Protein AF-A0A9W7PCT0-F1 (afdb_monomer)

Solvent-accessible surface area (backbone atoms only — not comparable to full-atom values): 5351 Å² total; per-residue (Å²): 138,86,90,84,77,83,78,77,76,76,77,78,76,78,81,81,78,81,75,51,70,67,57,52,47,47,53,62,68,65,45,75,80,80,49,65,66,58,52,51,50,42,44,73,74,67,46,48,76,67,55,52,29,58,75,69,74,47,55,73,65,55,50,52,51,49,30,60,75,62,66,59,70,82,78,76,78,77,88,121

Structure (mmCIF, N/CA/C/O backbone):
data_AF-A0A9W7PCT0-F1
#
_entry.id   AF-A0A9W7PCT0-F1
#
loop_
_atom_site.group_PDB
_atom_site.id
_atom_site.type_symbol
_atom_site.label_atom_id
_atom_site.label_alt_id
_atom_site.label_comp_id
_atom_site.label_asym_id
_atom_site.label_entity_id
_atom_site.label_seq_id
_atom_site.pdbx_PDB_ins_code
_atom_site.Cartn_x
_atom_site.Cartn_y
_atom_site.Cartn_z
_atom_site.occupancy
_atom_site.B_iso_or_equiv
_atom_site.auth_seq_id
_atom_site.auth_comp_id
_atom_site.auth_asym_id
_atom_site.auth_atom_id
_atom_site.pdbx_PDB_model_num
ATOM 1 N N . MET A 1 1 ? -42.104 -48.151 3.844 1.00 42.75 1 MET A N 1
ATOM 2 C CA . MET A 1 1 ? -40.813 -47.757 4.452 1.00 42.75 1 MET A CA 1
ATOM 3 C C . MET A 1 1 ? -40.990 -46.416 5.148 1.00 42.75 1 MET A C 1
ATOM 5 O O . MET A 1 1 ? -41.513 -45.499 4.534 1.00 42.75 1 MET A O 1
ATOM 9 N N . ARG A 1 2 ? -40.638 -46.338 6.436 1.00 45.75 2 ARG A N 1
ATOM 10 C CA . ARG A 1 2 ? -40.687 -45.127 7.269 1.00 45.75 2 ARG A CA 1
ATOM 11 C C . ARG A 1 2 ? -39.290 -44.503 7.275 1.00 45.75 2 ARG A C 1
ATOM 13 O O . ARG A 1 2 ? -38.362 -45.168 7.721 1.00 45.75 2 ARG A O 1
ATOM 20 N N . PHE A 1 3 ? -39.144 -43.261 6.822 1.00 44.97 3 PHE A N 1
ATOM 21 C CA . PHE A 1 3 ? -37.916 -42.490 7.018 1.00 44.97 3 PHE A CA 1
ATOM 22 C C . PHE A 1 3 ? -38.152 -41.471 8.129 1.00 44.97 3 PHE A C 1
ATOM 24 O O . PHE A 1 3 ? -38.802 -40.451 7.933 1.00 44.97 3 PHE A O 1
ATOM 31 N N . ALA A 1 4 ? -37.646 -41.787 9.317 1.00 51.91 4 ALA A N 1
ATOM 32 C CA . ALA A 1 4 ? -37.449 -40.823 10.383 1.00 51.91 4 ALA A CA 1
ATOM 33 C C . ALA A 1 4 ? -35.968 -40.446 10.401 1.00 51.91 4 ALA A C 1
ATOM 35 O O . ALA A 1 4 ? -35.126 -41.339 10.486 1.00 51.91 4 ALA A O 1
ATOM 36 N N . LYS A 1 5 ? -35.658 -39.150 10.387 1.00 42.00 5 LYS A N 1
ATOM 37 C CA . LYS A 1 5 ? -34.882 -38.496 11.452 1.00 42.00 5 LYS A CA 1
ATOM 38 C C . LYS A 1 5 ? -34.649 -37.034 11.103 1.00 42.00 5 LYS A C 1
ATOM 40 O O . LYS A 1 5 ? -34.239 -36.699 9.997 1.00 42.00 5 LYS A O 1
ATOM 45 N N . GLY A 1 6 ? -34.962 -36.196 12.085 1.00 49.34 6 GLY A N 1
ATOM 46 C CA . GLY A 1 6 ? -34.854 -34.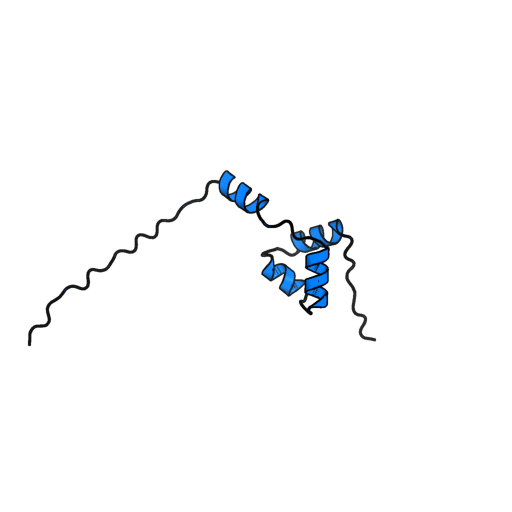753 12.028 1.00 49.34 6 GLY A CA 1
ATOM 47 C C . GLY A 1 6 ? -33.453 -34.305 11.649 1.00 49.34 6 GLY A C 1
ATOM 48 O O . GLY A 1 6 ? -32.466 -34.666 12.287 1.00 49.34 6 GLY A O 1
ATOM 49 N N . ILE A 1 7 ? -33.399 -33.470 10.622 1.00 50.38 7 ILE A N 1
ATOM 50 C CA . ILE A 1 7 ? -32.265 -32.595 10.394 1.00 50.38 7 ILE A CA 1
ATOM 51 C C . ILE A 1 7 ? -32.482 -31.446 11.373 1.00 50.38 7 ILE A C 1
ATOM 53 O O . ILE A 1 7 ? -33.298 -30.557 11.130 1.00 50.38 7 ILE A O 1
ATOM 57 N N . ASN A 1 8 ? -31.815 -31.526 12.526 1.00 50.09 8 ASN A N 1
ATOM 58 C CA . ASN A 1 8 ? -31.637 -30.381 13.407 1.00 50.09 8 ASN A CA 1
ATOM 59 C C . ASN A 1 8 ? -31.054 -29.255 12.550 1.00 50.09 8 ASN A C 1
ATOM 61 O O . ASN A 1 8 ? -29.897 -29.319 12.136 1.00 50.09 8 ASN A O 1
ATOM 65 N N . ARG A 1 9 ? -31.882 -28.256 12.229 1.00 52.44 9 ARG A N 1
ATOM 66 C CA . ARG A 1 9 ? -31.428 -26.975 11.694 1.00 52.44 9 ARG A CA 1
ATOM 67 C C . ARG A 1 9 ? -30.504 -26.394 12.753 1.00 52.44 9 ARG A C 1
ATOM 69 O O . ARG A 1 9 ? -30.978 -25.902 13.770 1.00 52.44 9 ARG A O 1
ATOM 76 N N . ILE A 1 10 ? -29.201 -26.511 12.536 1.00 55.72 10 ILE A N 1
ATOM 77 C CA . ILE A 1 10 ? -28.213 -25.749 13.289 1.00 55.72 10 ILE A CA 1
ATOM 78 C C . ILE A 1 10 ? -28.549 -24.288 12.986 1.00 55.72 10 ILE A C 1
ATOM 80 O O . ILE A 1 10 ? -28.337 -23.824 11.867 1.00 55.72 10 ILE A O 1
ATOM 84 N N . SER A 1 11 ? -29.178 -23.597 13.935 1.00 53.94 11 SER A N 1
ATOM 85 C CA . SER A 1 11 ? -29.312 -22.148 13.892 1.00 53.94 11 SER A CA 1
ATOM 86 C C . SER A 1 11 ? -27.899 -21.599 14.012 1.00 53.94 11 SER A C 1
ATOM 88 O O . SER A 1 11 ? -27.339 -21.540 15.104 1.00 53.94 11 SER A O 1
ATOM 90 N N . SER A 1 12 ? -27.277 -21.290 12.877 1.00 54.44 12 SER A N 1
ATOM 91 C CA . SER A 1 12 ? -26.033 -20.538 12.850 1.00 54.44 12 SER A CA 1
ATOM 92 C C . SER A 1 12 ? -26.361 -19.132 13.343 1.00 54.44 12 SER A C 1
ATOM 94 O O . SER A 1 12 ? -26.753 -18.270 12.557 1.00 54.44 12 SER A O 1
ATOM 96 N N . GLU A 1 13 ? -26.302 -18.931 14.657 1.00 50.91 13 GLU A N 1
ATOM 97 C CA . GLU A 1 13 ? -26.295 -17.603 15.249 1.00 50.91 13 GLU A CA 1
ATOM 98 C C . GLU A 1 13 ? -25.063 -16.886 14.701 1.00 50.91 13 GLU A C 1
ATOM 100 O O . GLU A 1 13 ? -23.920 -17.227 15.005 1.00 50.91 13 GLU A O 1
ATOM 105 N N . VAL A 1 14 ? -25.303 -15.946 13.789 1.00 56.78 14 VAL A N 1
ATOM 106 C CA . VAL A 1 14 ? -24.276 -15.039 13.293 1.00 56.78 14 VAL A CA 1
ATOM 107 C C . VAL A 1 14 ? -23.983 -14.088 14.443 1.00 56.78 14 VAL A C 1
ATOM 109 O O . VAL A 1 14 ? -24.776 -13.198 14.740 1.00 56.78 14 VAL A O 1
ATOM 112 N N . ILE A 1 15 ? -22.871 -14.317 15.135 1.00 55.22 15 ILE A N 1
ATOM 113 C CA . ILE A 1 15 ? -22.408 -13.405 16.175 1.00 55.22 15 ILE A CA 1
ATOM 114 C C . ILE A 1 15 ? -21.769 -12.212 15.458 1.00 55.22 15 ILE A C 1
ATOM 116 O O . ILE A 1 15 ? -20.619 -12.267 15.022 1.00 55.22 15 ILE A O 1
ATOM 120 N N . GLU A 1 16 ? -22.545 -11.143 15.275 1.00 53.72 16 GLU A N 1
ATOM 121 C CA . GLU A 1 16 ? -22.027 -9.856 14.813 1.00 53.72 16 GLU A CA 1
ATOM 122 C C . GLU A 1 16 ? -21.245 -9.192 15.950 1.00 53.72 16 GLU A C 1
ATOM 124 O O . GLU A 1 16 ? -21.804 -8.533 16.828 1.00 53.72 16 GLU A O 1
ATOM 129 N N . TYR A 1 17 ? -19.926 -9.362 15.933 1.00 58.19 17 TYR A N 1
ATOM 130 C CA . TYR A 1 17 ? -19.030 -8.573 16.767 1.00 58.19 17 TYR A CA 1
ATOM 131 C C . TYR A 1 17 ? -18.937 -7.159 16.182 1.00 58.19 17 TYR A C 1
ATOM 133 O O . TYR A 1 17 ? -18.329 -6.943 15.132 1.00 58.19 17 TYR A O 1
ATOM 141 N N . LYS A 1 18 ? -19.549 -6.178 16.853 1.00 60.00 18 LYS A N 1
ATOM 142 C CA . LYS A 1 18 ? -19.242 -4.766 16.603 1.00 60.00 18 LYS A CA 1
ATOM 143 C C . LYS A 1 18 ? -17.875 -4.487 17.218 1.00 60.00 18 LYS A C 1
ATOM 145 O O . LYS A 1 18 ? -17.760 -4.452 18.435 1.00 60.00 18 LYS A O 1
ATOM 150 N N . LEU A 1 19 ? -16.854 -4.343 16.376 1.00 58.97 19 LEU A N 1
ATOM 151 C CA . LEU A 1 19 ? -15.544 -3.860 16.811 1.00 58.97 19 LEU A CA 1
ATOM 152 C C . LEU A 1 19 ? -15.700 -2.446 17.375 1.00 58.97 19 LEU A C 1
ATOM 154 O O . LEU A 1 19 ? -16.303 -1.587 16.724 1.00 58.97 19 LEU A O 1
ATOM 158 N N . ASP A 1 20 ? -15.134 -2.212 18.555 1.00 71.06 20 ASP A N 1
ATOM 159 C CA . ASP A 1 20 ? -15.068 -0.878 19.141 1.00 71.06 20 ASP A CA 1
ATOM 160 C C . ASP A 1 20 ? -14.207 0.046 18.264 1.00 71.06 20 ASP A C 1
ATOM 162 O O . ASP A 1 20 ? -13.261 -0.387 17.595 1.00 71.06 20 ASP A O 1
ATOM 166 N N . GLU A 1 21 ? -14.514 1.347 18.254 1.00 63.91 21 GLU A N 1
ATOM 167 C CA . GLU A 1 21 ? -13.784 2.335 17.441 1.00 63.91 21 GLU A CA 1
ATOM 168 C C . GLU A 1 21 ? -12.274 2.351 17.739 1.00 63.91 21 GLU A C 1
ATOM 170 O O . GLU A 1 21 ? -11.468 2.625 16.846 1.00 63.91 21 GLU A O 1
ATOM 175 N N . GLU A 1 22 ? -11.874 2.010 18.967 1.00 64.50 22 GLU A 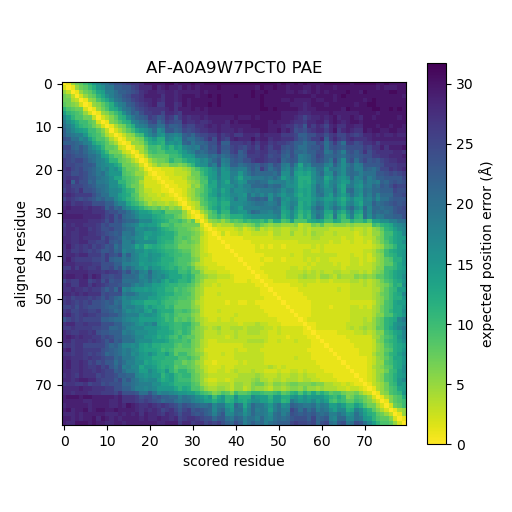N 1
ATOM 176 C CA . GLU A 1 22 ? -10.471 1.844 19.353 1.00 64.50 22 GLU A CA 1
ATOM 177 C C . GLU A 1 22 ? -9.805 0.644 18.679 1.00 64.50 22 GLU A C 1
ATOM 179 O O . GLU A 1 22 ? -8.675 0.767 18.208 1.00 64.50 22 GLU A O 1
ATOM 184 N N . GLU A 1 23 ? -10.481 -0.501 18.586 1.00 61.47 23 GLU A N 1
ATOM 185 C CA . GLU A 1 23 ? -9.948 -1.680 17.897 1.00 61.47 23 GLU A CA 1
ATOM 186 C C . GLU A 1 23 ? -9.908 -1.456 16.387 1.00 61.47 23 GLU A C 1
ATOM 188 O O . GLU A 1 23 ? -8.919 -1.784 15.735 1.00 61.47 23 GLU A O 1
ATOM 193 N N . LEU A 1 24 ? -10.919 -0.783 15.833 1.00 65.25 24 LEU A N 1
ATOM 194 C CA . LEU A 1 24 ? -10.893 -0.320 14.446 1.00 65.25 24 LEU A CA 1
ATOM 195 C C . LEU A 1 24 ? -9.726 0.635 14.187 1.00 65.25 24 LEU A C 1
ATOM 197 O O . LEU A 1 24 ? -9.089 0.547 13.136 1.00 65.25 24 LEU A O 1
ATOM 201 N N . ASN A 1 25 ? -9.419 1.534 15.122 1.00 60.38 25 ASN A N 1
ATOM 202 C CA . ASN A 1 25 ? -8.271 2.428 15.007 1.00 60.38 25 ASN A CA 1
ATOM 203 C C . ASN A 1 25 ? -6.938 1.696 15.170 1.00 60.38 25 ASN A C 1
ATOM 205 O O . ASN A 1 25 ? -6.016 2.008 14.421 1.00 60.38 25 ASN A O 1
ATOM 209 N N . LYS A 1 26 ? -6.836 0.698 16.055 1.00 61.50 26 LYS A N 1
ATOM 210 C CA . LYS A 1 26 ? -5.654 -0.171 16.159 1.00 61.50 26 LYS A CA 1
ATOM 211 C C . LYS A 1 26 ? -5.432 -0.938 14.866 1.00 61.50 26 LYS A C 1
ATOM 213 O O . LYS A 1 26 ? -4.360 -0.825 14.301 1.00 61.50 26 LYS A O 1
ATOM 218 N N . ILE A 1 27 ? -6.463 -1.567 14.306 1.00 61.59 27 ILE A N 1
ATOM 219 C CA . ILE A 1 27 ? -6.382 -2.255 13.008 1.00 61.59 27 ILE A CA 1
ATOM 220 C C . ILE A 1 27 ? -6.001 -1.273 11.890 1.00 61.59 27 ILE A C 1
ATOM 22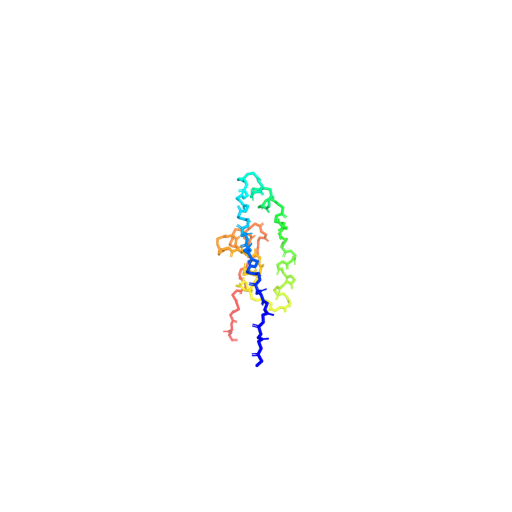2 O O . ILE A 1 27 ? -5.226 -1.611 11.000 1.00 61.59 27 ILE A O 1
ATOM 226 N N . ARG A 1 28 ? -6.515 -0.035 11.915 1.00 59.97 28 ARG A N 1
ATOM 227 C CA . ARG A 1 28 ? -6.135 1.017 10.953 1.00 59.97 28 ARG A CA 1
ATOM 228 C C . ARG A 1 28 ? -4.687 1.483 11.120 1.00 59.97 28 ARG A C 1
ATOM 230 O O . ARG A 1 28 ? -4.076 1.830 10.114 1.00 59.97 28 ARG A O 1
ATOM 237 N N . GLN A 1 29 ? -4.160 1.510 12.343 1.00 58.12 29 GLN A N 1
ATOM 238 C CA . GLN A 1 29 ? -2.767 1.849 12.654 1.00 58.12 29 GLN A CA 1
ATOM 239 C C . GLN A 1 29 ? -1.805 0.680 12.389 1.00 58.12 29 GLN A C 1
ATOM 241 O O . GLN A 1 29 ? -0.674 0.913 11.980 1.00 58.12 29 GLN A O 1
ATOM 246 N N . GLU A 1 30 ? -2.267 -0.557 12.574 1.00 52.72 30 GLU A N 1
ATOM 247 C CA . GLU A 1 30 ? -1.558 -1.811 12.299 1.00 52.72 30 GLU A CA 1
ATOM 248 C C . GLU A 1 30 ? -1.594 -2.202 10.822 1.00 52.72 30 GLU A C 1
ATOM 250 O O . GLU A 1 30 ? -0.869 -3.115 10.421 1.00 52.72 30 GLU A O 1
ATOM 255 N N . ARG A 1 31 ? -2.401 -1.522 9.987 1.00 57.78 31 ARG A N 1
ATOM 256 C CA . ARG A 1 31 ? -2.277 -1.679 8.536 1.00 57.78 31 ARG A CA 1
ATOM 257 C C . ARG A 1 31 ? -0.813 -1.438 8.181 1.00 57.78 31 ARG A C 1
ATOM 259 O O . ARG A 1 31 ? -0.290 -0.380 8.542 1.00 57.78 31 ARG A O 1
ATOM 266 N N . PRO A 1 32 ? -0.157 -2.390 7.495 1.00 56.47 32 PRO A N 1
ATOM 267 C CA . PRO A 1 32 ? 1.250 -2.266 7.173 1.00 56.47 32 PRO A CA 1
ATOM 268 C C . PRO A 1 32 ? 1.451 -0.926 6.478 1.00 56.47 32 PRO A C 1
ATOM 270 O O . PRO A 1 32 ? 0.764 -0.601 5.504 1.00 56.47 32 PRO A O 1
ATOM 273 N N . ALA A 1 33 ? 2.332 -0.104 7.044 1.00 68.12 33 ALA A N 1
ATOM 274 C CA . ALA A 1 33 ? 2.730 1.139 6.422 1.00 68.12 33 ALA A CA 1
ATOM 275 C C . ALA A 1 33 ? 3.494 0.769 5.150 1.00 68.12 33 ALA A C 1
ATOM 277 O O . ALA A 1 33 ? 4.706 0.574 5.193 1.00 68.12 33 ALA A O 1
ATOM 278 N N . HIS A 1 34 ? 2.761 0.623 4.044 1.00 82.38 34 HIS A N 1
ATOM 279 C CA . HIS A 1 34 ? 3.346 0.329 2.747 1.00 82.38 34 HIS A CA 1
ATOM 280 C C . HIS A 1 34 ? 4.460 1.329 2.468 1.00 82.38 34 HIS A C 1
ATOM 282 O O . HIS A 1 34 ? 4.326 2.524 2.763 1.00 82.38 34 HIS A O 1
ATOM 288 N N . THR A 1 35 ? 5.575 0.842 1.941 1.00 85.69 35 THR A N 1
ATOM 289 C CA . THR A 1 35 ? 6.749 1.670 1.665 1.00 85.69 35 THR A CA 1
ATOM 290 C C . THR A 1 35 ? 6.808 2.036 0.187 1.00 85.69 35 THR A C 1
ATOM 292 O O . THR A 1 35 ? 6.205 1.384 -0.668 1.00 85.69 35 THR A O 1
ATOM 295 N N . GLY A 1 36 ? 7.550 3.098 -0.137 1.00 84.06 36 GLY A N 1
ATOM 296 C CA . GLY A 1 36 ? 7.826 3.447 -1.533 1.00 84.06 36 GLY A CA 1
ATOM 297 C C . GLY A 1 36 ? 8.509 2.309 -2.302 1.00 84.06 36 GLY A C 1
ATOM 298 O O . GLY A 1 36 ? 8.187 2.090 -3.463 1.00 84.06 36 GLY A O 1
ATOM 299 N N . GLU A 1 37 ? 9.379 1.541 -1.642 1.00 86.00 37 GLU A N 1
ATOM 300 C CA . GLU A 1 37 ? 10.091 0.401 -2.237 1.00 86.00 37 GLU A CA 1
ATOM 301 C C . GLU A 1 37 ? 9.144 -0.744 -2.610 1.00 86.00 37 GLU A C 1
ATOM 303 O O . GLU A 1 37 ? 9.242 -1.296 -3.707 1.00 86.00 37 GLU A O 1
ATOM 308 N N . GLU A 1 38 ? 8.176 -1.067 -1.745 1.00 89.50 38 GLU A N 1
ATOM 309 C CA . GLU A 1 38 ? 7.122 -2.041 -2.061 1.00 89.50 38 GLU A CA 1
ATOM 310 C C . GLU A 1 38 ? 6.311 -1.595 -3.279 1.00 89.50 38 GLU A C 1
ATOM 312 O O . GLU A 1 38 ? 6.043 -2.392 -4.179 1.00 89.50 38 GLU A O 1
ATOM 317 N N . PHE A 1 39 ? 5.960 -0.305 -3.341 1.00 88.88 39 PHE A N 1
ATOM 318 C CA . PHE A 1 39 ? 5.242 0.250 -4.484 1.00 88.88 39 PHE A CA 1
ATOM 319 C C . PHE A 1 39 ? 6.041 0.100 -5.781 1.00 88.88 39 PHE A C 1
ATOM 321 O O . PHE A 1 39 ? 5.510 -0.383 -6.777 1.00 88.88 39 PHE A O 1
ATOM 328 N N . GLU A 1 40 ? 7.316 0.493 -5.783 1.00 87.00 40 GLU A N 1
ATOM 329 C CA . GLU A 1 40 ? 8.170 0.387 -6.969 1.00 87.00 40 GLU A CA 1
ATOM 330 C C . GLU A 1 40 ? 8.406 -1.065 -7.386 1.00 87.00 40 GLU A C 1
ATOM 332 O O . GLU A 1 40 ? 8.387 -1.359 -8.580 1.00 87.00 40 GLU A O 1
ATOM 337 N N . THR A 1 41 ? 8.535 -1.981 -6.424 1.00 90.62 41 THR A N 1
ATOM 338 C CA . THR A 1 41 ? 8.661 -3.421 -6.688 1.00 90.62 41 THR A CA 1
ATOM 339 C C . THR A 1 41 ? 7.410 -3.965 -7.378 1.00 90.62 41 THR A C 1
ATOM 341 O O . THR A 1 41 ? 7.517 -4.687 -8.368 1.00 90.62 41 THR A O 1
ATOM 344 N N . LEU A 1 42 ? 6.216 -3.578 -6.918 1.00 90.00 42 LEU A N 1
ATOM 345 C CA . LEU A 1 42 ? 4.952 -3.981 -7.543 1.00 90.00 42 LEU A CA 1
ATOM 346 C C . LEU A 1 42 ? 4.791 -3.393 -8.951 1.00 90.00 42 LEU A C 1
ATOM 348 O O . LEU A 1 42 ? 4.347 -4.094 -9.862 1.00 90.00 42 LEU A O 1
ATOM 352 N N . ILE A 1 43 ? 5.193 -2.136 -9.157 1.00 89.12 43 ILE A N 1
ATOM 353 C CA . ILE A 1 43 ? 5.218 -1.519 -10.491 1.00 89.12 43 ILE A CA 1
ATOM 354 C C . ILE A 1 43 ? 6.203 -2.255 -11.411 1.00 89.12 43 ILE A C 1
ATOM 356 O O . ILE A 1 43 ? 5.868 -2.543 -12.558 1.00 89.12 43 ILE A O 1
ATOM 360 N N . ALA A 1 44 ? 7.399 -2.595 -10.920 1.00 87.62 44 ALA A N 1
ATOM 361 C CA . ALA A 1 44 ? 8.408 -3.334 -11.679 1.00 87.62 44 ALA A CA 1
ATOM 362 C C . ALA A 1 44 ? 7.952 -4.763 -12.021 1.00 87.62 44 ALA A C 1
ATOM 364 O O . ALA A 1 44 ? 8.270 -5.267 -13.095 1.00 87.62 44 ALA A O 1
ATOM 365 N N . ALA A 1 45 ? 7.152 -5.381 -11.149 1.00 90.31 45 ALA A N 1
ATOM 366 C CA . ALA A 1 45 ? 6.489 -6.660 -11.395 1.00 90.31 45 ALA A CA 1
ATOM 367 C C . ALA A 1 45 ? 5.327 -6.570 -12.410 1.00 90.31 45 ALA A C 1
ATOM 369 O O . ALA A 1 45 ? 4.753 -7.592 -12.776 1.00 90.31 45 ALA A O 1
ATOM 370 N N . GLY A 1 46 ? 4.985 -5.368 -12.889 1.00 89.06 46 GLY A N 1
ATOM 371 C CA . GLY A 1 46 ? 3.969 -5.148 -13.918 1.00 89.06 46 GLY A CA 1
ATOM 372 C C . GLY A 1 46 ? 2.566 -4.854 -13.384 1.00 89.06 46 GLY A C 1
ATOM 373 O O . GLY A 1 46 ? 1.622 -4.778 -14.173 1.00 89.06 46 GLY A O 1
ATOM 374 N N . HIS A 1 47 ? 2.394 -4.652 -12.074 1.00 89.38 47 HIS A N 1
ATOM 375 C CA . HIS A 1 47 ? 1.109 -4.206 -11.543 1.00 89.38 47 HIS A CA 1
ATOM 376 C C . HIS A 1 47 ? 0.843 -2.748 -11.929 1.00 89.38 47 HIS A C 1
ATOM 378 O O . HIS A 1 47 ? 1.719 -1.888 -11.867 1.00 89.38 47 HIS A O 1
ATOM 384 N N . SER A 1 48 ? -0.402 -2.446 -12.301 1.00 89.25 48 SER A N 1
ATOM 385 C CA . SER A 1 48 ? -0.829 -1.062 -12.508 1.00 89.25 48 SER A CA 1
ATOM 386 C C . SER A 1 48 ? -1.050 -0.354 -11.170 1.00 89.25 48 SER A C 1
ATOM 388 O O . SER A 1 48 ? -1.391 -0.983 -10.167 1.00 89.25 48 SER A O 1
ATOM 390 N N . GLU A 1 49 ? -0.963 0.979 -11.158 1.00 89.12 49 GLU A N 1
ATOM 391 C CA . GLU A 1 49 ? -1.275 1.772 -9.958 1.00 89.12 49 GLU A CA 1
ATOM 392 C C . GLU A 1 49 ? -2.690 1.482 -9.423 1.00 89.12 49 GLU A C 1
ATOM 394 O O . GLU A 1 49 ? -2.916 1.511 -8.215 1.00 89.12 49 GLU A O 1
ATOM 399 N N . ASN A 1 50 ? -3.640 1.172 -10.316 1.00 88.50 50 ASN A N 1
ATOM 400 C CA .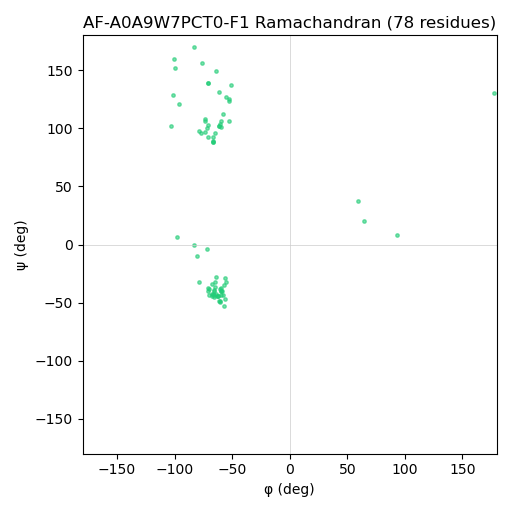 ASN A 1 50 ? -5.001 0.821 -9.923 1.00 88.50 50 ASN A CA 1
ATOM 401 C C . ASN A 1 50 ? -5.077 -0.561 -9.258 1.00 88.50 50 ASN A C 1
ATOM 403 O O . ASN A 1 50 ? -5.767 -0.707 -8.255 1.00 88.50 50 ASN A O 1
ATOM 407 N N . SER A 1 51 ? -4.328 -1.543 -9.769 1.00 88.56 51 SER A N 1
ATOM 408 C CA . SER A 1 51 ? -4.222 -2.868 -9.147 1.00 88.56 51 SER A CA 1
ATOM 409 C C . SER A 1 51 ? -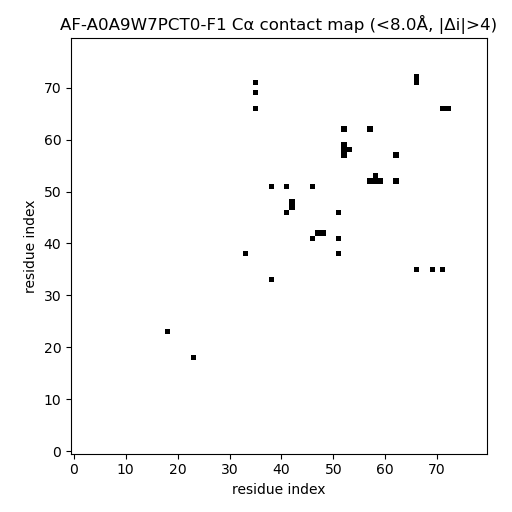3.612 -2.772 -7.751 1.00 88.56 51 SER A C 1
ATOM 411 O O . SER A 1 51 ? -4.129 -3.376 -6.820 1.00 88.56 51 SER A O 1
ATOM 413 N N . ILE A 1 52 ? -2.545 -1.984 -7.585 1.00 88.75 52 ILE A N 1
ATOM 414 C CA . ILE A 1 52 ? -1.884 -1.797 -6.285 1.00 88.75 52 ILE A CA 1
ATOM 415 C C . ILE A 1 52 ? -2.832 -1.112 -5.294 1.00 88.75 52 ILE A C 1
ATOM 417 O O . ILE A 1 52 ? -2.952 -1.538 -4.149 1.00 88.75 52 ILE A O 1
ATOM 421 N N . ARG A 1 53 ? -3.573 -0.092 -5.747 1.00 89.31 53 ARG A N 1
ATOM 422 C CA . ARG A 1 53 ? -4.610 0.576 -4.948 1.00 89.31 53 ARG A CA 1
ATOM 423 C C . ARG A 1 53 ? -5.661 -0.409 -4.430 1.00 89.31 53 ARG A C 1
ATOM 425 O O . ARG A 1 53 ? -6.030 -0.340 -3.262 1.00 89.31 53 ARG A O 1
ATOM 432 N N . GLU A 1 54 ? -6.155 -1.288 -5.296 1.00 87.25 54 GLU A N 1
ATOM 433 C CA . GLU A 1 54 ? -7.160 -2.293 -4.934 1.00 87.25 54 GLU A CA 1
ATOM 434 C C . GLU A 1 54 ? -6.592 -3.341 -3.974 1.00 87.25 54 GLU A C 1
ATOM 436 O O . GLU A 1 54 ? -7.219 -3.623 -2.955 1.00 87.25 54 GLU A O 1
ATOM 441 N N . MET A 1 55 ? -5.378 -3.838 -4.233 1.00 86.56 55 MET A N 1
ATOM 442 C CA . MET A 1 55 ? -4.678 -4.784 -3.355 1.00 86.56 55 MET A CA 1
ATOM 443 C C . MET A 1 55 ? -4.461 -4.227 -1.946 1.00 86.56 55 MET A C 1
ATOM 445 O O . MET A 1 55 ? -4.620 -4.945 -0.964 1.00 86.56 55 MET A O 1
ATOM 449 N N . TRP A 1 56 ? -4.120 -2.944 -1.837 1.00 88.06 56 TRP A N 1
ATOM 450 C CA . TRP A 1 56 ? -3.893 -2.27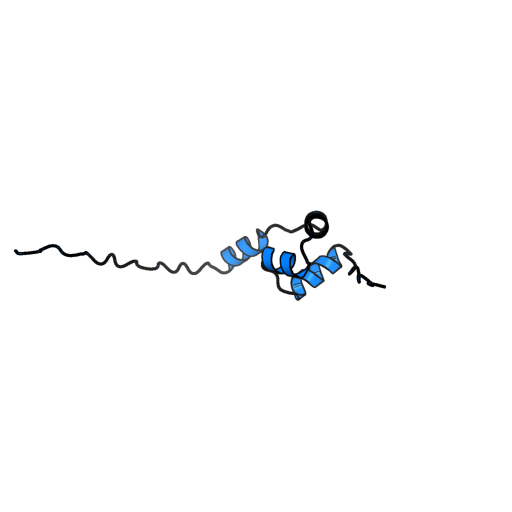5 -0.554 1.00 88.06 56 TRP A CA 1
ATOM 451 C C . TRP A 1 56 ? -5.187 -1.787 0.110 1.00 88.06 56 TRP A C 1
ATOM 453 O O . TRP A 1 56 ? -5.158 -1.212 1.202 1.00 88.06 56 TRP A O 1
ATOM 463 N N . GLY A 1 57 ? -6.341 -2.010 -0.529 1.00 84.69 57 GLY A N 1
ATOM 464 C CA . GLY A 1 57 ? -7.638 -1.569 -0.023 1.00 84.69 57 GLY A CA 1
ATOM 465 C C . GLY A 1 57 ? -7.697 -0.054 0.164 1.00 84.69 57 GLY A C 1
ATOM 466 O O . GLY A 1 57 ? -8.243 0.426 1.163 1.00 84.69 57 GLY A O 1
ATOM 467 N N . TRP A 1 58 ? -7.067 0.687 -0.751 1.00 87.19 58 TRP A N 1
ATOM 468 C CA . TRP A 1 58 ? -6.982 2.141 -0.723 1.00 87.19 58 TRP A CA 1
ATOM 469 C C . TRP A 1 58 ? -7.995 2.799 -1.659 1.00 87.19 58 TRP A C 1
ATOM 471 O O . TRP A 1 58 ? -8.366 2.283 -2.719 1.00 87.19 58 TRP A O 1
ATOM 481 N 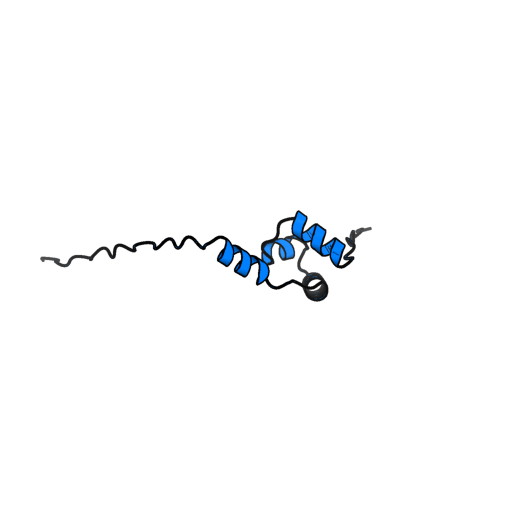N . ASP A 1 59 ? -8.398 4.010 -1.296 1.00 86.62 59 ASP A N 1
ATOM 482 C CA . ASP A 1 59 ? -9.023 4.938 -2.227 1.00 86.62 59 ASP A CA 1
ATOM 483 C C . ASP A 1 59 ? -7.963 5.708 -3.052 1.00 86.62 59 ASP A C 1
ATOM 485 O O . ASP A 1 59 ? -6.752 5.664 -2.801 1.00 86.62 59 ASP A O 1
ATOM 489 N N . TYR A 1 60 ? -8.407 6.431 -4.085 1.00 85.69 60 TYR A N 1
ATOM 490 C CA . TYR A 1 60 ? -7.500 7.218 -4.930 1.00 85.69 60 TYR A CA 1
ATOM 491 C C . TYR A 1 60 ? -6.803 8.359 -4.177 1.00 85.69 60 TYR A C 1
ATOM 493 O O . TYR A 1 60 ? -5.695 8.758 -4.548 1.00 85.69 60 TYR A O 1
ATOM 501 N N . ARG A 1 61 ? -7.428 8.898 -3.124 1.00 86.06 61 ARG A N 1
ATOM 502 C CA . ARG A 1 61 ? -6.864 9.982 -2.317 1.00 86.06 61 ARG A CA 1
ATOM 503 C C . ARG A 1 61 ? -5.686 9.464 -1.495 1.00 86.06 61 ARG A C 1
ATOM 505 O O . ARG A 1 61 ? -4.645 10.116 -1.472 1.00 86.06 61 ARG A O 1
ATOM 512 N N . GLN A 1 62 ? -5.819 8.293 -0.885 1.00 88.00 62 GLN A N 1
ATOM 513 C C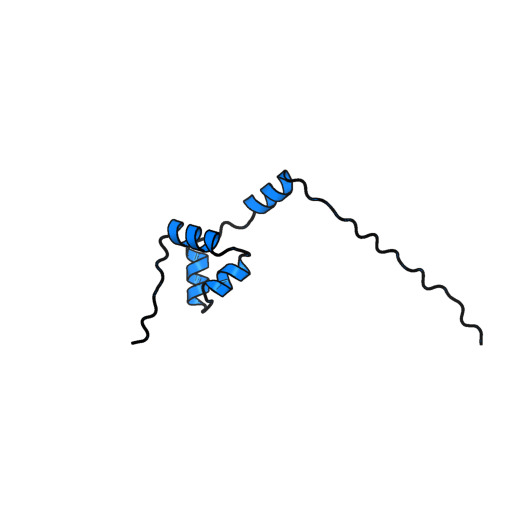A . GLN A 1 62 ? -4.774 7.602 -0.136 1.00 88.00 62 GLN A CA 1
ATOM 514 C C . GLN A 1 62 ? -3.584 7.280 -1.035 1.00 88.00 62 GLN A C 1
ATOM 516 O O . GLN A 1 62 ? -2.463 7.666 -0.707 1.00 88.00 62 GLN A O 1
ATOM 521 N N . LEU A 1 63 ? -3.830 6.708 -2.221 1.00 87.69 63 LEU A N 1
ATOM 522 C CA . LEU A 1 63 ? -2.773 6.483 -3.208 1.00 87.69 63 LEU A CA 1
ATOM 523 C C . LEU A 1 63 ? -2.079 7.799 -3.605 1.00 87.69 63 LEU A C 1
ATOM 525 O O . LEU A 1 63 ? -0.853 7.865 -3.671 1.00 87.69 63 LEU A O 1
ATOM 529 N N . SER A 1 64 ? -2.836 8.875 -3.842 1.00 86.75 64 SER A N 1
ATOM 530 C CA . SER A 1 64 ? -2.251 10.171 -4.205 1.00 86.75 64 SER A CA 1
ATOM 531 C C . SER A 1 64 ? -1.411 10.783 -3.080 1.00 86.75 64 SER A C 1
ATOM 533 O O . SER A 1 64 ? -0.374 11.387 -3.364 1.00 86.75 64 SER A O 1
ATOM 535 N N . ILE A 1 65 ? -1.850 10.670 -1.823 1.00 88.00 65 ILE A N 1
ATOM 536 C CA . ILE A 1 65 ? -1.104 11.150 -0.651 1.00 88.00 65 ILE A CA 1
ATOM 537 C C . ILE A 1 65 ? 0.178 10.338 -0.491 1.00 88.00 65 ILE A C 1
ATOM 539 O O . ILE A 1 65 ? 1.246 10.919 -0.310 1.00 88.00 65 ILE A O 1
ATOM 543 N N . PHE A 1 66 ? 0.083 9.017 -0.620 1.00 88.19 66 PHE A N 1
ATOM 544 C CA . PHE A 1 66 ? 1.222 8.112 -0.576 1.00 88.19 66 PHE A CA 1
ATOM 545 C C . PHE A 1 66 ? 2.269 8.476 -1.636 1.00 88.19 66 PHE A C 1
ATOM 547 O O . PHE A 1 66 ? 3.419 8.755 -1.303 1.00 88.19 66 PHE A O 1
ATOM 554 N N . LYS A 1 67 ? 1.861 8.601 -2.904 1.00 86.56 67 LYS A N 1
ATOM 555 C CA . LYS A 1 67 ? 2.775 8.981 -3.990 1.00 86.56 67 LYS A CA 1
ATOM 556 C C . LYS A 1 67 ? 3.425 10.342 -3.757 1.00 86.56 67 LYS A C 1
ATOM 558 O O . LYS A 1 67 ? 4.603 10.509 -4.051 1.00 86.56 67 LYS A O 1
ATOM 563 N N . ARG A 1 68 ? 2.689 11.308 -3.192 1.00 86.19 68 ARG A N 1
ATOM 564 C CA . ARG A 1 68 ? 3.245 12.615 -2.812 1.00 86.19 68 ARG A CA 1
ATOM 565 C C . ARG A 1 68 ? 4.271 12.490 -1.684 1.00 86.19 68 ARG A C 1
ATOM 567 O O . ARG A 1 68 ? 5.320 13.116 -1.776 1.00 86.19 68 ARG A O 1
ATOM 574 N N . ARG A 1 69 ? 3.988 11.684 -0.654 1.00 86.25 69 ARG A N 1
ATOM 575 C CA . ARG A 1 69 ? 4.884 11.442 0.490 1.00 86.25 69 ARG A CA 1
ATOM 576 C C . ARG A 1 69 ? 6.223 10.843 0.057 1.00 86.25 69 ARG A C 1
ATOM 578 O O . ARG A 1 69 ? 7.250 11.249 0.582 1.00 86.25 69 ARG A O 1
ATOM 585 N N . TYR A 1 70 ? 6.200 9.921 -0.904 1.00 84.75 70 TYR A N 1
ATOM 586 C CA . TYR A 1 70 ? 7.392 9.227 -1.405 1.00 84.75 70 TYR A CA 1
ATOM 587 C C . TYR A 1 70 ? 7.962 9.821 -2.704 1.00 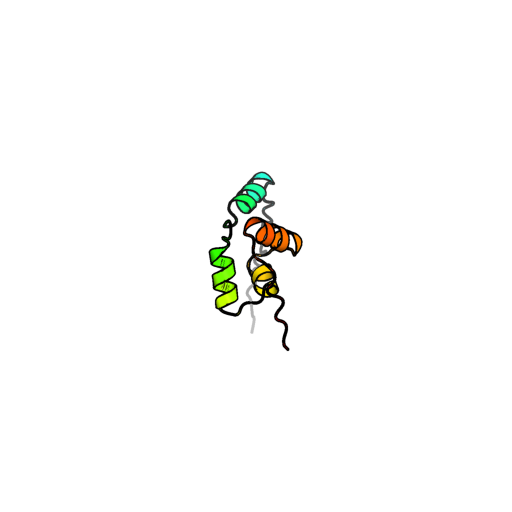84.75 70 TYR A C 1
ATOM 589 O O . TYR A 1 70 ? 8.878 9.257 -3.287 1.00 84.75 70 TYR A O 1
ATOM 597 N N . GLY A 1 71 ? 7.437 10.953 -3.190 1.00 83.50 71 GLY A N 1
ATOM 598 C CA . GLY A 1 71 ? 7.941 11.602 -4.408 1.00 83.50 71 GLY A CA 1
ATOM 599 C C . GLY A 1 71 ? 7.764 10.788 -5.700 1.00 83.50 71 GLY A C 1
ATOM 600 O O . GLY A 1 71 ? 8.433 11.069 -6.696 1.00 83.50 71 GLY A O 1
ATOM 601 N N . ILE A 1 72 ? 6.854 9.810 -5.715 1.00 83.50 72 ILE A N 1
ATOM 602 C CA . ILE A 1 72 ? 6.613 8.909 -6.848 1.00 83.50 72 ILE A CA 1
ATOM 603 C C . ILE A 1 72 ? 5.916 9.693 -7.965 1.00 83.50 72 ILE A C 1
ATOM 605 O O . ILE A 1 72 ? 4.704 9.945 -7.937 1.00 83.50 72 ILE A O 1
ATOM 609 N N . LYS A 1 73 ? 6.691 10.103 -8.971 1.00 74.75 73 LYS A N 1
ATOM 610 C CA . LYS A 1 73 ? 6.176 10.819 -10.144 1.00 74.75 73 LYS A CA 1
ATOM 611 C C . LYS A 1 73 ? 5.357 9.866 -11.014 1.00 74.75 73 LYS A C 1
ATOM 613 O O . LYS A 1 73 ? 5.762 8.732 -11.255 1.00 74.75 73 LYS A O 1
ATOM 618 N N . ARG A 1 74 ? 4.219 10.340 -11.539 1.00 63.56 74 ARG A N 1
ATOM 619 C CA . ARG A 1 74 ? 3.528 9.653 -12.641 1.00 63.56 74 ARG A CA 1
ATOM 620 C C . ARG A 1 74 ? 4.516 9.547 -13.801 1.00 63.56 74 ARG A C 1
ATOM 622 O O . ARG A 1 74 ? 4.866 10.568 -14.390 1.00 63.56 74 ARG A O 1
ATOM 629 N N . ARG A 1 75 ? 4.959 8.332 -14.132 1.00 61.62 75 ARG A N 1
ATOM 630 C CA . ARG A 1 75 ? 5.524 8.080 -15.456 1.00 61.62 75 ARG A CA 1
ATOM 631 C C . ARG A 1 75 ? 4.340 8.132 -16.411 1.00 61.62 75 ARG A C 1
ATOM 633 O O . ARG A 1 75 ? 3.625 7.151 -16.566 1.00 61.62 75 ARG A O 1
ATOM 640 N N . TYR A 1 76 ? 4.069 9.306 -16.973 1.00 46.44 76 TYR A N 1
ATOM 641 C CA . TYR A 1 76 ? 3.259 9.374 -18.179 1.00 46.44 76 TYR A CA 1
ATOM 642 C C . TYR A 1 76 ? 4.056 8.599 -19.226 1.00 46.44 76 TYR A C 1
ATOM 644 O O . TYR A 1 76 ? 5.096 9.071 -19.681 1.00 46.44 76 TYR A O 1
ATOM 652 N N . SER A 1 77 ? 3.655 7.360 -19.510 1.00 42.31 77 SER A N 1
ATOM 653 C CA . SER A 1 77 ? 4.162 6.651 -20.674 1.00 42.31 77 SER A CA 1
ATOM 654 C C . SER A 1 77 ? 3.633 7.404 -21.887 1.00 42.31 77 SER A C 1
ATOM 656 O O . SER A 1 77 ? 2.503 7.192 -22.323 1.00 42.31 77 SER A O 1
ATOM 658 N N . SER A 1 78 ? 4.426 8.343 -22.390 1.00 37.78 78 SER A N 1
ATOM 659 C CA . SER A 1 78 ? 4.276 8.853 -23.742 1.00 37.78 78 SER A CA 1
ATOM 660 C C . SER A 1 78 ? 4.612 7.688 -24.667 1.00 37.78 78 SER A C 1
ATOM 662 O O . SER A 1 78 ? 5.770 7.475 -25.014 1.00 37.78 78 SER A O 1
ATOM 664 N N . THR A 1 79 ? 3.622 6.864 -25.005 1.00 41.22 79 THR A N 1
ATOM 665 C CA . THR A 1 79 ? 3.693 6.083 -26.239 1.00 41.22 79 THR A CA 1
ATOM 666 C C . THR A 1 79 ? 3.760 7.100 -27.368 1.00 41.22 79 THR A C 1
ATOM 668 O O . THR A 1 79 ? 2.759 7.746 -27.677 1.00 41.22 79 THR A O 1
ATOM 671 N N . THR A 1 80 ? 4.970 7.294 -27.883 1.00 37.38 80 THR A N 1
ATOM 672 C CA . THR A 1 80 ? 5.264 8.018 -29.120 1.00 37.38 80 THR A CA 1
ATOM 673 C C . THR A 1 80 ? 5.881 7.012 -30.067 1.00 37.38 80 THR A C 1
ATOM 675 O O . THR A 1 80 ? 6.675 6.184 -29.562 1.00 37.38 80 THR A O 1
#

Secondary structure (DSSP, 8-state):
--------------------HHHHHHHHHHS----HHHHHHHHHTT--HHHHHHHTT--HHHHHHHHHHTT---------

Nearest PDB structures (foldseek):
  3c57-assembly1_A  TM=5.574E-01  e=3.180E+00  Mycobacterium tuberculosis

Foldseek 3Di:
DDDDDDPPPPPPPPPDDDDDVVVVVVVVVPLPPDDPVNVVVCVVVPDDLVNVCVVSVHDPVVSVVRCVVRVPDPPPPPPD

Mean predicted aligned error: 14.83 Å

Sequence (80 aa):
MRFAKGINRISSEVIEYKLDEEELNKIRQERPAHTGEEFETLIAAGHSENSIREMWGWDYRQLSIFKRRYGIKRRYSSTT

Radius of gyration: 23.17 Å; Cα contacts (8 Å, |Δi|>4): 19; chains: 1; bounding box: 51×60×48 Å

pLDDT: mean 70.75, std 17.36, range [37.38, 90.62]